Protein AF-A0A438DHD3-F1 (afdb_monomer)

Organism: Vitis vinifera (NCBI:txid29760)

Secondary structure (DSSP, 8-state):
--HHHHHHHHHHT-S--S------TT---STTTTSSPPP-BTTB-HHHHHHHHHHH--S------HHHHHHHHHHHHHHHHHHHHHHHHHHHTT-

Sequence (95 aa):
MKAEELEKEYSSTKQSNIGSTVPGKGELLCEHKGSGKPPFAHGLCEICYGEFIKLSGGLEGGSEPPAFQRAERDRMAKAAAEENADSNQIQVTIR

Solvent-accessible surface area (backbone atoms only — not comparable to full-atom values): 5915 Å² total; per-residue (Å²): 134,63,68,67,56,50,54,52,51,60,63,65,56,74,57,79,82,67,74,90,68,80,63,63,95,68,53,34,72,44,94,62,44,89,67,80,61,64,48,64,53,98,36,16,35,63,68,61,38,54,49,45,35,74,75,64,66,51,83,82,76,74,78,82,45,74,66,54,56,51,53,50,51,52,51,54,53,50,54,52,51,50,55,51,51,54,56,51,56,57,61,65,72,77,112

pLDDT: mean 76.03, std 17.72, range [45.5, 96.44]

Structure (mmCIF, N/CA/C/O backbone):
data_AF-A0A438DHD3-F1
#
_entry.id   AF-A0A438DHD3-F1
#
loop_
_atom_site.group_PDB
_atom_site.id
_atom_site.type_symbol
_atom_site.label_atom_id
_atom_site.label_alt_id
_atom_site.label_comp_id
_atom_site.label_asym_id
_atom_site.label_entity_id
_atom_site.label_seq_id
_atom_site.pdbx_PDB_ins_code
_atom_site.Cartn_x
_atom_site.Cartn_y
_atom_site.Cartn_z
_atom_site.occupancy
_atom_site.B_iso_or_equiv
_atom_site.auth_seq_id
_atom_site.auth_comp_id
_atom_site.auth_asym_id
_atom_site.auth_atom_id
_atom_site.pdbx_PDB_model_num
ATOM 1 N N . MET A 1 1 ? 26.957 7.466 -14.592 1.00 50.53 1 MET A N 1
ATOM 2 C CA . MET A 1 1 ? 26.585 7.331 -13.166 1.00 50.53 1 MET A CA 1
ATOM 3 C C . MET A 1 1 ? 25.232 7.995 -12.862 1.00 50.53 1 MET A C 1
ATOM 5 O O . MET A 1 1 ? 25.134 8.739 -11.909 1.00 50.53 1 MET A O 1
ATOM 9 N N . LYS A 1 2 ? 24.182 7.739 -13.664 1.00 56.88 2 LYS A N 1
ATOM 10 C CA . LYS A 1 2 ? 22.803 8.209 -13.383 1.00 56.88 2 LYS A CA 1
ATOM 11 C C . LYS A 1 2 ? 21.855 7.080 -12.964 1.00 56.88 2 LYS A C 1
ATOM 13 O O . LYS A 1 2 ? 20.888 7.327 -12.261 1.00 56.88 2 LYS A O 1
ATOM 18 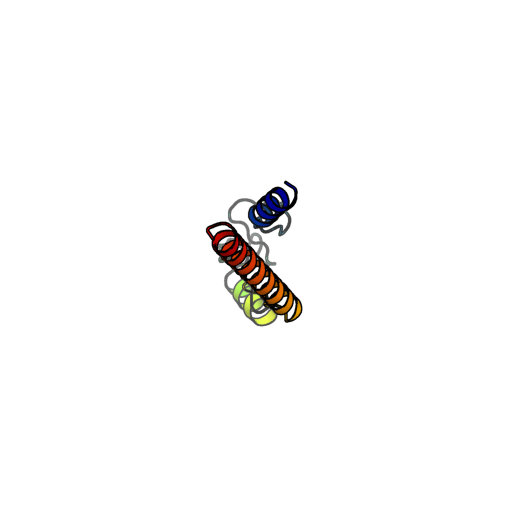N N . ALA A 1 3 ? 22.139 5.848 -13.396 1.00 58.59 3 ALA A N 1
ATOM 19 C CA . ALA A 1 3 ? 21.336 4.674 -13.055 1.00 58.59 3 ALA A CA 1
ATOM 20 C C . ALA A 1 3 ? 21.446 4.318 -11.563 1.00 58.59 3 ALA A C 1
ATOM 22 O O . ALA A 1 3 ? 20.446 4.046 -10.915 1.00 58.59 3 ALA A O 1
ATOM 23 N N . GLU A 1 4 ? 22.647 4.424 -10.996 1.00 61.72 4 GLU A N 1
ATOM 24 C CA . GLU A 1 4 ? 22.906 4.042 -9.604 1.00 61.72 4 GLU A CA 1
ATOM 25 C C . GLU A 1 4 ? 22.373 5.053 -8.571 1.00 61.72 4 GLU A C 1
ATOM 27 O O . GLU A 1 4 ? 22.054 4.691 -7.440 1.00 61.72 4 GLU A O 1
ATOM 32 N N . GLU A 1 5 ? 22.203 6.320 -8.964 1.00 57.84 5 GLU A N 1
ATOM 33 C CA . GLU A 1 5 ? 21.483 7.311 -8.151 1.00 57.84 5 GLU A CA 1
ATOM 34 C C . GLU A 1 5 ? 19.972 7.032 -8.141 1.00 57.84 5 GLU A C 1
ATOM 36 O O . GLU A 1 5 ? 19.351 7.106 -7.082 1.00 57.84 5 GLU A O 1
ATOM 41 N N . LEU A 1 6 ? 19.403 6.617 -9.282 1.00 57.72 6 LEU A N 1
ATOM 42 C CA . LEU A 1 6 ? 17.979 6.289 -9.418 1.00 57.72 6 LEU A CA 1
ATOM 43 C C . LEU A 1 6 ? 17.589 5.037 -8.611 1.00 57.72 6 LEU A C 1
ATOM 45 O O . LEU A 1 6 ? 16.519 4.994 -8.010 1.00 57.72 6 LEU A O 1
ATOM 49 N N . GLU A 1 7 ? 18.461 4.028 -8.545 1.00 63.94 7 GLU A N 1
ATOM 50 C CA . GLU A 1 7 ? 18.227 2.811 -7.750 1.00 63.94 7 GLU A CA 1
ATOM 51 C C . GLU A 1 7 ? 18.303 3.068 -6.234 1.00 63.94 7 GLU A C 1
ATOM 53 O O . GLU A 1 7 ? 17.516 2.506 -5.461 1.00 63.94 7 GLU A O 1
ATOM 58 N N . LYS A 1 8 ? 19.189 3.975 -5.792 1.00 58.12 8 LYS A N 1
ATOM 59 C CA . LYS A 1 8 ? 19.211 4.462 -4.402 1.00 58.12 8 LYS A CA 1
ATOM 60 C C . LYS A 1 8 ? 17.975 5.293 -4.071 1.00 58.12 8 LYS A C 1
ATOM 62 O O . LYS A 1 8 ? 17.420 5.124 -2.988 1.00 58.12 8 LYS A O 1
ATOM 67 N N . GLU A 1 9 ? 17.512 6.133 -4.993 1.00 56.38 9 GLU A N 1
ATOM 68 C CA . GLU A 1 9 ? 16.291 6.927 -4.824 1.00 56.38 9 GLU A CA 1
ATOM 69 C C . GLU A 1 9 ? 15.041 6.033 -4.738 1.00 56.38 9 GLU A C 1
ATOM 71 O O . GLU A 1 9 ? 14.220 6.217 -3.837 1.00 56.38 9 GLU A O 1
ATOM 76 N N . TYR A 1 10 ? 14.952 4.990 -5.574 1.00 58.53 10 TYR A N 1
ATOM 77 C CA . TYR A 1 10 ? 13.871 3.992 -5.555 1.00 58.53 10 TYR A CA 1
ATOM 78 C C . TYR A 1 10 ? 13.877 3.128 -4.282 1.00 58.53 10 TYR A C 1
ATOM 80 O O . TYR A 1 10 ? 12.830 2.801 -3.723 1.00 58.53 10 TYR A O 1
ATOM 88 N N . SER A 1 11 ? 15.063 2.800 -3.764 1.00 53.94 11 SER A N 1
ATOM 89 C CA . SER A 1 11 ? 15.213 2.072 -2.496 1.00 53.94 11 SER A CA 1
ATOM 90 C C . SER A 1 11 ? 14.891 2.949 -1.280 1.00 53.94 11 SER A C 1
ATOM 92 O O . SER A 1 11 ? 14.361 2.459 -0.281 1.00 53.94 11 SER A O 1
ATOM 94 N N . SER A 1 12 ? 15.166 4.253 -1.369 1.00 45.84 12 SER A N 1
ATOM 95 C CA . SER A 1 12 ? 14.927 5.223 -0.297 1.00 45.84 12 SER A CA 1
ATOM 96 C C . SER A 1 12 ? 13.478 5.734 -0.249 1.00 45.84 12 SER A C 1
ATOM 98 O O . SER A 1 12 ? 13.047 6.231 0.791 1.00 45.84 12 SER A O 1
ATOM 100 N N . THR A 1 13 ? 12.697 5.561 -1.324 1.00 46.34 13 THR A N 1
ATOM 101 C CA . THR A 1 13 ? 11.256 5.888 -1.390 1.00 46.34 13 THR A CA 1
ATOM 102 C C . THR A 1 13 ? 10.326 4.749 -0.959 1.00 46.34 13 THR A C 1
ATOM 104 O O . THR A 1 13 ? 9.110 4.920 -0.971 1.00 46.34 13 THR A O 1
ATOM 107 N N . LYS A 1 14 ? 10.854 3.658 -0.377 1.00 50.12 14 LYS A N 1
ATOM 108 C CA . LYS A 1 14 ? 10.082 2.765 0.522 1.00 50.12 14 LYS A CA 1
ATOM 109 C C . LYS A 1 14 ? 9.654 3.442 1.837 1.00 50.12 14 LYS A C 1
ATOM 111 O O . LYS A 1 14 ? 9.254 2.781 2.792 1.00 50.12 14 LYS A O 1
ATOM 116 N N . GLN A 1 15 ? 9.721 4.767 1.906 1.00 50.75 15 GLN A N 1
ATOM 117 C CA . GLN A 1 15 ? 8.947 5.534 2.857 1.00 50.75 15 GLN A CA 1
ATOM 118 C C . GLN A 1 15 ? 7.513 5.562 2.346 1.00 50.75 15 GLN A C 1
ATOM 120 O O . GLN A 1 15 ? 7.193 6.250 1.383 1.00 50.75 15 GLN A O 1
ATOM 125 N N . SER A 1 16 ? 6.666 4.785 3.011 1.00 50.66 16 SER A N 1
ATOM 126 C CA . SER A 1 16 ? 5.218 4.932 3.027 1.00 50.66 16 SER A CA 1
ATOM 127 C C . SER A 1 16 ? 4.841 6.416 3.132 1.00 50.66 16 SER A C 1
ATOM 129 O O . SER A 1 16 ? 4.702 6.944 4.234 1.00 50.66 16 SER A O 1
ATOM 131 N N . ASN A 1 17 ? 4.695 7.115 2.005 1.00 49.94 17 ASN A N 1
ATOM 132 C CA . ASN A 1 17 ? 4.162 8.470 1.989 1.00 49.94 17 ASN A CA 1
ATOM 133 C C . ASN A 1 17 ? 2.637 8.371 1.998 1.00 49.94 17 ASN A C 1
ATOM 135 O O . ASN A 1 17 ? 1.942 8.695 1.042 1.00 49.94 17 ASN A O 1
ATOM 139 N N . ILE A 1 18 ? 2.131 7.841 3.106 1.00 53.19 18 ILE A N 1
ATOM 140 C CA . ILE A 1 18 ? 0.824 8.214 3.611 1.00 53.19 18 ILE A CA 1
ATOM 141 C C . ILE A 1 18 ? 1.148 9.420 4.489 1.00 53.19 18 ILE A C 1
ATOM 143 O O . ILE A 1 18 ? 1.855 9.269 5.482 1.00 53.19 18 ILE A O 1
ATOM 147 N N . GLY A 1 19 ? 0.756 10.608 4.024 1.00 45.50 19 GLY A N 1
ATOM 148 C CA . GLY A 1 19 ? 1.131 11.928 4.537 1.00 45.50 19 GLY A CA 1
ATOM 149 C C . GLY A 1 19 ? 1.616 11.972 5.989 1.00 45.50 19 GLY A C 1
ATOM 150 O O . GLY A 1 19 ? 0.866 11.686 6.922 1.00 45.50 19 GLY A O 1
ATOM 151 N N . SER A 1 20 ? 2.871 12.395 6.167 1.00 46.41 20 SER A N 1
ATOM 152 C CA . SER A 1 20 ? 3.478 12.728 7.459 1.00 46.41 20 SER A CA 1
ATOM 153 C C . SER A 1 20 ? 2.796 13.940 8.104 1.00 46.41 20 SER A C 1
ATOM 155 O O . SER A 1 20 ? 3.359 15.024 8.196 1.00 46.41 20 SER A O 1
ATOM 157 N N . THR A 1 21 ? 1.591 13.745 8.620 1.00 49.12 21 THR A N 1
ATOM 158 C CA . THR A 1 21 ? 1.168 14.366 9.872 1.00 49.12 21 THR A CA 1
ATOM 159 C C . THR A 1 21 ? 1.038 13.221 10.850 1.00 49.12 21 THR A C 1
ATOM 161 O O . THR A 1 21 ? -0.021 12.611 10.931 1.00 49.12 21 THR A O 1
ATOM 164 N N . VAL A 1 22 ? 2.143 12.863 11.511 1.00 51.41 22 VAL A N 1
ATOM 165 C CA . VAL A 1 22 ? 2.178 11.808 12.531 1.00 51.41 22 VAL A CA 1
ATOM 166 C C . VAL A 1 22 ? 1.135 12.164 13.598 1.00 51.41 22 VAL A C 1
ATOM 168 O O . VAL A 1 22 ? 1.369 13.103 14.364 1.00 51.41 22 VAL A O 1
ATOM 171 N N . PRO A 1 23 ? -0.016 11.471 13.670 1.00 51.75 23 PRO A N 1
ATOM 172 C CA . PRO A 1 23 ? -0.867 11.541 14.848 1.00 51.75 23 PRO A CA 1
ATOM 173 C C . PRO A 1 23 ? -0.045 10.946 15.987 1.00 51.75 23 PRO A C 1
ATOM 175 O O . PRO A 1 23 ? 0.730 10.010 15.758 1.00 51.75 23 PRO A O 1
ATOM 178 N N . GLY A 1 24 ? -0.149 11.513 17.190 1.00 57.38 24 GLY A N 1
ATOM 179 C CA . GLY A 1 24 ? 0.652 11.091 18.341 1.00 57.38 24 GLY A CA 1
ATOM 180 C C . GLY A 1 24 ? 0.736 9.567 18.426 1.00 57.38 24 GLY A C 1
ATOM 181 O O . GLY A 1 24 ? -0.274 8.892 18.238 1.00 57.38 24 GLY A O 1
ATOM 182 N N . LYS A 1 25 ? 1.951 9.031 18.622 1.00 62.94 25 LYS A N 1
ATOM 183 C CA . LYS A 1 25 ? 2.241 7.587 18.640 1.00 62.94 25 LYS A CA 1
ATOM 184 C C . LYS A 1 25 ? 1.156 6.844 19.435 1.00 62.94 25 LYS A C 1
ATOM 186 O O . LYS A 1 25 ? 1.161 6.906 20.658 1.00 62.94 25 LYS A O 1
ATOM 191 N N . GLY A 1 26 ? 0.229 6.180 18.742 1.00 69.69 26 GLY A N 1
ATOM 192 C CA . GLY A 1 26 ? -0.869 5.439 19.370 1.00 69.69 26 GLY A CA 1
ATOM 193 C C . GLY A 1 26 ? -2.290 5.943 19.087 1.00 69.69 26 GLY A C 1
ATOM 194 O O . GLY A 1 26 ? -3.235 5.292 19.518 1.00 69.69 26 GLY A O 1
ATOM 195 N N . GLU A 1 27 ? -2.479 7.059 18.380 1.00 84.94 27 GLU A N 1
ATOM 196 C CA . GLU A 1 27 ? -3.820 7.563 18.071 1.00 84.94 27 GLU A CA 1
ATOM 197 C C . GLU A 1 27 ? -4.423 6.914 16.811 1.00 84.94 27 GLU A C 1
ATOM 199 O O . GLU A 1 27 ? -3.746 6.698 15.804 1.00 84.94 27 GLU A O 1
ATOM 204 N N . LEU A 1 28 ? -5.721 6.608 16.877 1.00 91.75 28 LEU A N 1
ATOM 205 C CA . LEU A 1 28 ? -6.488 6.055 15.765 1.00 91.75 28 LEU A CA 1
ATOM 206 C C . LEU A 1 28 ? -6.745 7.092 14.658 1.00 91.75 28 LEU A C 1
ATOM 208 O O . LEU A 1 28 ? -7.057 8.251 14.924 1.00 91.75 28 LEU A O 1
ATOM 212 N N . LEU A 1 29 ? -6.680 6.627 13.412 1.00 91.88 29 LEU A N 1
ATOM 213 C CA . LEU A 1 29 ? -6.945 7.360 12.170 1.00 91.88 29 LEU A CA 1
ATOM 214 C C . LEU A 1 29 ? -8.310 7.049 11.545 1.00 91.88 29 LEU A C 1
ATOM 216 O O . LEU A 1 29 ? -8.700 7.675 10.565 1.00 91.88 29 LEU A O 1
ATOM 220 N N . CYS A 1 30 ? -9.036 6.077 12.092 1.00 93.31 30 CYS A N 1
ATOM 221 C CA . CYS A 1 30 ? -10.429 5.836 11.728 1.00 93.31 30 CYS A CA 1
ATOM 222 C C . CYS A 1 30 ? -11.367 6.771 12.505 1.00 93.31 30 CYS A C 1
ATOM 224 O O . CYS A 1 30 ? -10.947 7.473 13.425 1.00 93.31 30 CYS A O 1
ATOM 226 N N . GLU A 1 31 ? -12.662 6.724 12.191 1.00 93.81 31 GLU A N 1
ATOM 227 C CA . GLU A 1 31 ? -13.712 7.464 12.913 1.00 93.81 31 GLU A CA 1
ATOM 228 C C . GLU A 1 31 ? -13.710 7.225 14.435 1.00 93.81 31 GLU A C 1
ATOM 230 O O . GLU A 1 31 ? -14.176 8.059 15.202 1.00 93.81 31 GLU A O 1
ATOM 235 N N . HIS A 1 32 ? -13.110 6.122 14.890 1.00 94.31 32 HIS A N 1
ATOM 236 C CA . HIS A 1 32 ? -12.946 5.784 16.301 1.00 94.31 32 HIS A CA 1
ATOM 237 C C . HIS A 1 32 ? -11.805 6.546 17.004 1.00 94.31 32 HIS A C 1
ATOM 239 O O . HIS A 1 32 ? -11.377 6.151 18.095 1.00 94.31 32 HIS A O 1
ATOM 245 N N . LYS A 1 33 ? -11.285 7.623 16.412 1.00 92.38 33 LYS A N 1
ATOM 246 C CA . LYS A 1 33 ? -10.309 8.519 17.040 1.00 92.38 33 LYS A CA 1
ATOM 247 C C . LYS A 1 33 ? -10.817 9.029 18.395 1.00 92.38 33 LYS A C 1
ATOM 249 O O . LYS A 1 33 ? -11.968 9.425 18.528 1.00 92.38 33 LYS A O 1
ATOM 254 N N . GLY A 1 34 ? -9.968 8.982 19.423 1.00 87.75 34 GLY A N 1
ATOM 255 C CA . GLY A 1 34 ? -10.331 9.410 20.782 1.00 87.75 34 GLY A CA 1
ATOM 256 C C . GLY A 1 34 ? -11.227 8.440 21.568 1.00 87.75 34 GLY A C 1
ATOM 257 O O . GLY A 1 34 ? -11.541 8.713 22.720 1.00 87.75 34 GLY A O 1
ATOM 258 N N . SER A 1 35 ? -11.598 7.282 21.008 1.00 88.81 35 SER A N 1
ATOM 259 C CA . SER A 1 35 ? -12.439 6.286 21.702 1.00 88.81 35 SER A CA 1
ATOM 260 C C . SER A 1 35 ? -11.716 5.475 22.790 1.00 88.81 35 SER A C 1
ATOM 262 O O . SER A 1 35 ? -12.320 4.599 23.404 1.00 88.81 35 SER A O 1
ATOM 264 N N . GLY A 1 36 ? -10.415 5.700 22.997 1.00 86.19 36 GLY A N 1
ATOM 265 C CA . GLY A 1 36 ? -9.575 4.892 23.890 1.00 86.19 36 GLY A CA 1
ATOM 266 C C . GLY A 1 36 ? -9.272 3.481 23.369 1.00 86.19 36 GLY A C 1
ATOM 267 O O . GLY A 1 36 ? -8.543 2.736 24.019 1.00 86.19 36 GLY A O 1
ATOM 268 N N . LYS A 1 37 ? -9.799 3.103 22.195 1.00 88.25 37 LYS A N 1
ATOM 269 C CA . LYS A 1 37 ? -9.462 1.839 21.535 1.00 88.25 37 LYS A CA 1
ATOM 270 C C . LYS A 1 37 ? -8.001 1.868 21.062 1.00 88.25 37 LYS A C 1
ATOM 272 O O . LYS A 1 37 ? -7.573 2.880 20.500 1.00 88.25 37 LYS A O 1
ATOM 277 N N . PRO A 1 38 ? -7.244 0.772 21.239 1.00 88.81 38 PRO A N 1
ATOM 278 C CA . PRO A 1 38 ? -5.876 0.707 20.757 1.00 88.81 38 PRO A CA 1
ATOM 279 C C . PRO A 1 38 ? -5.835 0.633 19.218 1.00 88.81 38 PRO A C 1
ATOM 281 O O . PRO A 1 38 ? -6.741 0.061 18.599 1.00 88.81 38 PRO A O 1
ATOM 284 N N . PRO A 1 39 ? -4.786 1.180 18.584 1.00 91.31 39 PRO A N 1
ATOM 285 C CA . PRO A 1 39 ? -4.504 0.930 17.178 1.00 91.31 39 PRO A CA 1
ATOM 286 C C . PRO A 1 39 ? -4.088 -0.525 16.961 1.00 91.31 39 PRO A C 1
ATOM 288 O O . 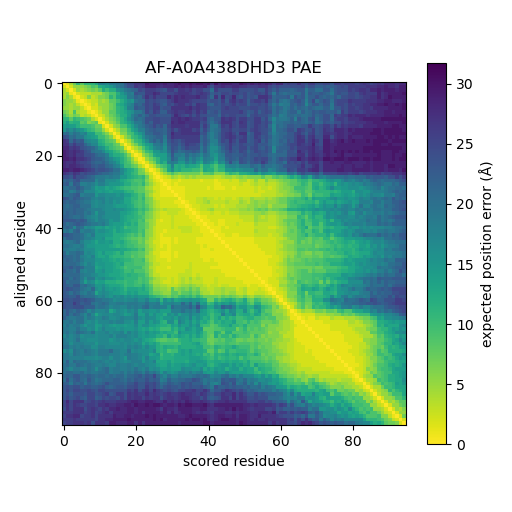PRO A 1 39 ? -3.351 -1.095 17.761 1.00 91.31 39 PRO A O 1
ATOM 291 N N . PHE A 1 40 ? -4.553 -1.104 15.856 1.00 91.19 40 PHE A N 1
ATOM 292 C CA . PHE A 1 40 ? -4.191 -2.446 15.412 1.00 91.19 40 PHE A CA 1
ATOM 293 C C . PHE A 1 40 ? -3.105 -2.384 14.330 1.00 91.19 40 PHE A C 1
ATOM 295 O O . PHE A 1 40 ? -1.951 -2.714 14.587 1.00 91.19 40 PHE A O 1
ATOM 302 N N . ALA A 1 41 ? -3.446 -1.890 13.136 1.00 90.38 41 ALA A N 1
ATOM 303 C CA . ALA A 1 41 ? -2.523 -1.752 12.010 1.00 90.38 41 ALA A CA 1
ATOM 304 C C . ALA A 1 41 ? -2.911 -0.553 11.135 1.00 90.38 41 ALA A C 1
ATOM 306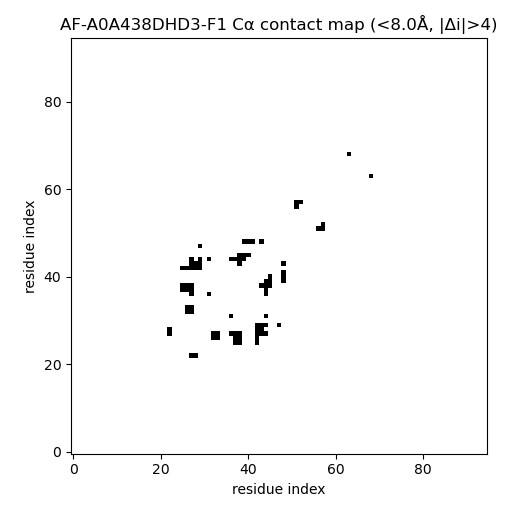 O O . ALA A 1 41 ? -4.081 -0.179 11.064 1.00 90.38 41 ALA A O 1
ATOM 307 N N . HIS A 1 42 ? -1.921 0.082 10.500 1.00 88.81 42 HIS A N 1
ATOM 308 C CA . HIS A 1 42 ? -2.092 1.289 9.667 1.00 88.81 42 HIS A CA 1
ATOM 309 C C . HIS A 1 42 ? -2.854 2.440 10.358 1.00 88.81 42 HIS A C 1
ATOM 311 O O . HIS A 1 42 ? -3.531 3.231 9.709 1.00 88.81 42 HIS A O 1
ATOM 317 N N . GLY A 1 43 ? -2.771 2.525 11.691 1.00 91.19 43 GLY A N 1
ATOM 318 C CA . GLY A 1 43 ? -3.516 3.508 12.485 1.00 91.19 43 GLY A CA 1
ATOM 319 C C . GLY A 1 43 ? -5.018 3.222 12.606 1.00 91.19 43 GLY A C 1
ATOM 320 O O . GLY A 1 43 ? -5.754 4.052 13.126 1.00 91.19 43 GLY A O 1
ATOM 321 N N . LEU A 1 44 ? -5.507 2.067 12.157 1.00 93.31 44 LEU A N 1
ATOM 322 C CA . LEU A 1 44 ? -6.912 1.676 12.260 1.00 93.31 44 LEU A CA 1
ATOM 323 C C . LEU A 1 44 ? -7.145 0.804 13.496 1.00 93.31 44 LEU A C 1
ATOM 325 O O . LEU A 1 44 ? -6.246 0.094 13.950 1.00 93.31 44 LEU A O 1
ATOM 329 N N . CYS A 1 45 ? -8.366 0.836 14.031 1.00 95.44 45 CYS A N 1
ATOM 330 C CA . CYS A 1 45 ? -8.795 -0.172 14.996 1.00 95.44 45 CYS A CA 1
ATOM 331 C C . CYS A 1 45 ? -9.027 -1.501 14.261 1.00 95.44 45 CYS A C 1
ATOM 333 O O . CYS A 1 45 ? -9.158 -1.523 13.038 1.00 95.44 45 CYS A O 1
ATOM 335 N N . GLU A 1 46 ? -9.106 -2.604 14.999 1.00 95.50 46 GLU A N 1
ATOM 336 C CA . GLU A 1 46 ? -9.234 -3.948 14.419 1.00 95.50 46 GLU A CA 1
ATOM 337 C C . GLU A 1 46 ? -10.425 -4.083 13.450 1.00 95.50 46 GLU A C 1
ATOM 339 O O . GLU A 1 46 ? -10.277 -4.625 12.356 1.00 95.50 46 GLU A O 1
ATOM 344 N N . ILE A 1 47 ? -11.582 -3.509 13.803 1.00 95.81 47 ILE A N 1
ATOM 345 C CA . ILE A 1 47 ? -12.796 -3.552 12.971 1.00 95.81 47 ILE A CA 1
ATOM 346 C C . ILE A 1 47 ? -12.577 -2.799 11.652 1.00 95.81 47 ILE A C 1
ATOM 348 O O . ILE A 1 47 ? -12.749 -3.376 10.579 1.00 95.81 47 ILE A O 1
ATOM 352 N N . CYS A 1 48 ? -12.140 -1.537 11.723 1.00 96.00 48 CYS A N 1
ATOM 353 C CA . CYS A 1 48 ? -11.909 -0.720 10.530 1.00 96.00 48 CYS A CA 1
ATOM 354 C C . CYS A 1 48 ? -10.766 -1.271 9.666 1.00 96.00 48 CYS A C 1
ATOM 356 O O . CYS A 1 48 ? -10.815 -1.158 8.445 1.00 96.00 48 CYS A O 1
ATOM 358 N N . TYR A 1 49 ? -9.749 -1.891 10.272 1.00 95.19 49 TYR A N 1
ATOM 359 C CA . TYR A 1 49 ? -8.706 -2.596 9.530 1.00 95.19 49 TYR A CA 1
ATOM 360 C C . TYR A 1 49 ? -9.282 -3.792 8.762 1.00 95.19 49 TYR A C 1
ATOM 362 O O . TYR A 1 49 ? -9.001 -3.954 7.577 1.00 95.19 49 TYR A O 1
ATOM 370 N N . GLY A 1 50 ? -10.130 -4.605 9.397 1.00 95.62 50 GLY A N 1
ATOM 371 C CA . GLY A 1 50 ? -10.783 -5.734 8.735 1.00 95.62 50 GLY A CA 1
ATOM 372 C C . GLY A 1 50 ? 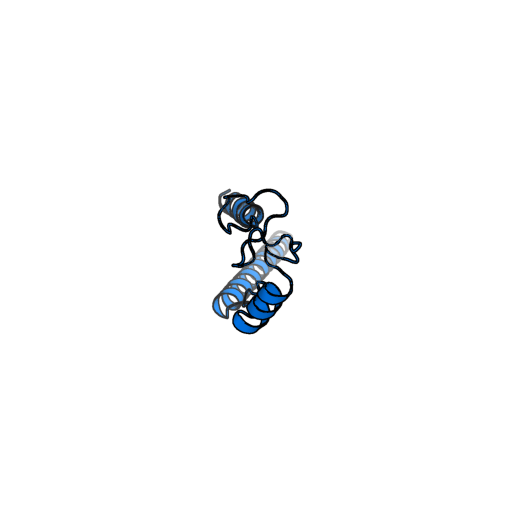-11.649 -5.308 7.545 1.00 95.62 50 GLY A C 1
ATOM 373 O O . GLY A 1 50 ? -11.626 -5.959 6.501 1.00 95.62 50 GLY A O 1
ATOM 374 N N . GLU A 1 51 ? -12.381 -4.202 7.670 1.00 96.44 51 GLU A N 1
ATOM 375 C CA . GLU A 1 51 ? -13.147 -3.615 6.561 1.00 96.44 51 GLU A CA 1
ATOM 376 C C . GLU A 1 51 ? -12.244 -3.069 5.458 1.00 96.44 51 GLU A C 1
ATOM 378 O O . GLU A 1 51 ? -12.497 -3.323 4.281 1.00 96.44 51 GLU A O 1
ATOM 383 N N . PHE A 1 52 ? -11.157 -2.388 5.832 1.00 95.12 52 PHE A N 1
ATOM 384 C CA . PHE A 1 52 ? -10.153 -1.914 4.890 1.00 95.12 52 PHE A CA 1
ATOM 385 C C . PHE A 1 52 ? -9.612 -3.066 4.038 1.00 95.12 52 PHE A C 1
ATOM 387 O O . PHE A 1 52 ? -9.662 -2.968 2.817 1.00 95.12 52 PHE A O 1
ATOM 394 N N . ILE A 1 53 ? -9.181 -4.177 4.647 1.00 93.94 53 ILE A N 1
ATOM 395 C CA . ILE A 1 53 ? -8.687 -5.348 3.906 1.00 93.94 53 ILE A CA 1
ATOM 396 C C . ILE A 1 53 ? -9.772 -5.941 3.001 1.00 93.94 53 ILE A C 1
ATOM 398 O O . ILE A 1 53 ? -9.493 -6.267 1.850 1.00 93.94 53 ILE A O 1
ATOM 402 N N . LYS A 1 54 ? -11.016 -6.059 3.482 1.00 94.75 54 LYS A N 1
ATOM 403 C CA . LYS A 1 54 ? -12.125 -6.607 2.682 1.00 94.75 54 LYS A CA 1
ATOM 404 C C . LYS A 1 54 ? -12.450 -5.759 1.451 1.00 94.75 54 LYS A C 1
ATOM 406 O O . LYS A 1 54 ? -12.816 -6.321 0.424 1.00 94.75 54 LYS A O 1
ATOM 411 N N . LEU A 1 55 ? -12.352 -4.434 1.561 1.00 93.69 55 LEU A N 1
ATOM 412 C CA . LEU A 1 55 ? -12.680 -3.505 0.477 1.00 93.69 55 LEU A CA 1
ATOM 413 C C . LEU A 1 55 ? -11.511 -3.281 -0.487 1.00 93.69 55 LEU A C 1
ATOM 415 O O . LEU A 1 55 ? -11.732 -3.202 -1.692 1.00 93.69 55 LEU A O 1
ATOM 419 N N . SER A 1 56 ? -10.285 -3.154 0.027 1.00 91.25 56 SER A N 1
ATOM 420 C CA . SER A 1 56 ? -9.108 -2.795 -0.777 1.00 91.25 56 SER A CA 1
ATOM 421 C C . SER A 1 56 ? -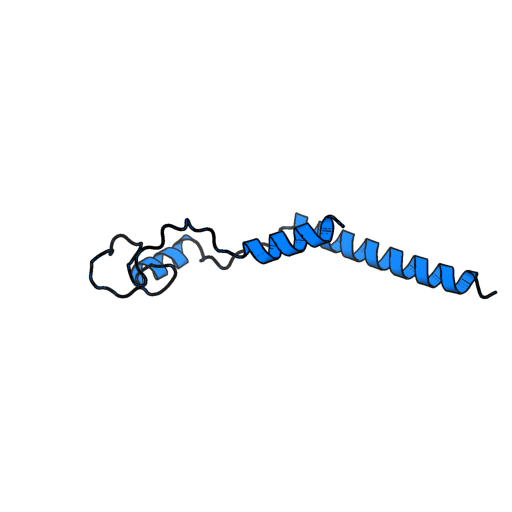8.266 -3.991 -1.216 1.00 91.25 56 SER A C 1
ATOM 423 O O . SER A 1 56 ? -7.489 -3.868 -2.157 1.00 91.25 56 SER A O 1
ATOM 425 N N . GLY A 1 57 ? -8.391 -5.138 -0.542 1.00 89.69 57 GLY A N 1
ATOM 426 C CA . GLY A 1 57 ? -7.438 -6.244 -0.663 1.00 89.69 57 GLY A CA 1
ATOM 427 C C . GLY A 1 57 ? -6.136 -6.021 0.117 1.00 89.69 57 GLY A C 1
ATOM 428 O O . GLY A 1 57 ? -5.241 -6.859 0.058 1.00 89.69 57 GLY A O 1
ATOM 429 N N . GLY A 1 58 ? -6.031 -4.929 0.878 1.00 88.69 58 GLY A N 1
ATOM 430 C CA . GLY A 1 58 ? -4.835 -4.554 1.626 1.00 88.69 58 GLY A CA 1
ATOM 431 C C . GLY A 1 58 ? -3.831 -3.729 0.823 1.00 88.69 58 GLY A C 1
ATOM 432 O O . GLY A 1 58 ? -4.077 -3.318 -0.306 1.00 88.69 58 GLY A O 1
ATOM 433 N N . LEU A 1 59 ? -2.692 -3.441 1.457 1.00 83.25 59 LEU A N 1
ATOM 434 C CA . LEU A 1 59 ? -1.571 -2.722 0.834 1.00 83.25 59 LEU A CA 1
ATOM 435 C C . LEU A 1 59 ? -0.558 -3.671 0.178 1.00 83.25 59 LEU A C 1
ATOM 437 O O . LEU A 1 59 ? 0.398 -3.218 -0.450 1.00 83.25 59 LEU A O 1
ATOM 441 N N . GLU A 1 60 ? -0.756 -4.979 0.337 1.00 75.06 60 GLU A N 1
ATOM 442 C CA . GLU A 1 60 ? 0.086 -6.011 -0.254 1.00 75.06 60 GLU A CA 1
ATOM 443 C C . GLU A 1 60 ? -0.271 -6.128 -1.745 1.00 75.06 60 GLU A C 1
ATOM 445 O O . GLU A 1 60 ? -1.132 -6.907 -2.152 1.00 75.06 60 GLU A O 1
ATOM 450 N N . GLY A 1 61 ? 0.329 -5.269 -2.570 1.00 68.56 61 GLY A N 1
ATOM 451 C CA . GLY A 1 61 ? -0.050 -5.164 -3.972 1.00 68.56 61 GLY A CA 1
ATOM 452 C C . GLY A 1 61 ? 0.952 -4.395 -4.819 1.00 68.56 61 GLY A C 1
ATOM 453 O O . GLY A 1 61 ? 1.031 -3.172 -4.783 1.00 68.56 61 GLY A O 1
ATOM 454 N N . GLY A 1 62 ? 1.657 -5.136 -5.661 1.00 69.06 62 GLY A N 1
ATOM 455 C CA . GLY A 1 62 ? 2.230 -4.666 -6.908 1.00 69.06 62 GLY A CA 1
ATOM 456 C C . GLY A 1 62 ? 1.989 -5.790 -7.895 1.00 69.06 62 GLY A C 1
ATOM 457 O O . GLY A 1 62 ? 2.571 -6.862 -7.753 1.00 69.06 62 GLY A O 1
ATOM 458 N N . SER A 1 63 ? 1.079 -5.608 -8.852 1.00 60.28 63 SER A N 1
ATOM 459 C CA . SER A 1 63 ? 1.067 -6.518 -9.996 1.00 60.28 63 SER A CA 1
ATOM 460 C C . SER A 1 63 ? 2.458 -6.433 -10.613 1.00 60.28 63 SER A C 1
ATOM 462 O O . SER A 1 63 ? 2.987 -5.334 -10.705 1.00 60.28 63 SER A O 1
ATOM 464 N N . GLU A 1 64 ? 3.076 -7.534 -11.019 1.00 71.56 64 GLU A N 1
ATOM 465 C CA . GLU A 1 64 ? 4.140 -7.447 -12.014 1.00 71.56 64 GLU A CA 1
ATOM 466 C C . GLU A 1 64 ? 3.429 -7.127 -13.336 1.00 71.56 64 GLU A C 1
ATOM 468 O O . GLU A 1 64 ? 2.930 -8.055 -13.982 1.00 71.56 64 GLU A O 1
ATOM 473 N N . PRO A 1 65 ? 3.229 -5.849 -13.735 1.00 84.00 65 PRO A N 1
ATOM 474 C CA . PRO A 1 65 ? 2.416 -5.591 -14.906 1.00 84.00 65 PRO A CA 1
ATOM 475 C C . PRO A 1 65 ? 3.091 -6.251 -16.115 1.00 84.00 65 PRO A C 1
ATOM 477 O O . PRO A 1 65 ? 4.326 -6.261 -16.196 1.00 84.00 65 PRO A O 1
ATOM 480 N N . PRO A 1 66 ? 2.325 -6.720 -17.115 1.00 87.06 66 PRO A N 1
ATOM 481 C CA . PRO A 1 66 ? 2.897 -7.335 -18.312 1.00 87.06 66 PRO A CA 1
ATOM 482 C C . PRO A 1 66 ? 3.961 -6.463 -18.997 1.00 87.06 66 PRO A C 1
ATOM 484 O O . PRO A 1 66 ? 4.855 -6.972 -19.665 1.00 87.06 66 PRO A O 1
ATOM 487 N N . ALA A 1 67 ? 3.881 -5.138 -18.833 1.00 91.12 67 ALA A N 1
ATOM 488 C CA . ALA A 1 67 ? 4.904 -4.209 -19.298 1.00 91.12 67 ALA A CA 1
ATOM 489 C C . ALA A 1 67 ? 6.246 -4.358 -18.556 1.00 91.12 67 ALA A C 1
ATOM 491 O O . ALA A 1 67 ? 7.281 -4.414 -19.214 1.00 91.12 67 ALA A O 1
ATOM 492 N N . PHE A 1 68 ? 6.236 -4.464 -17.222 1.00 87.94 68 PHE A N 1
ATOM 493 C CA . PHE A 1 68 ? 7.451 -4.634 -16.419 1.00 87.94 68 PHE A CA 1
ATOM 494 C 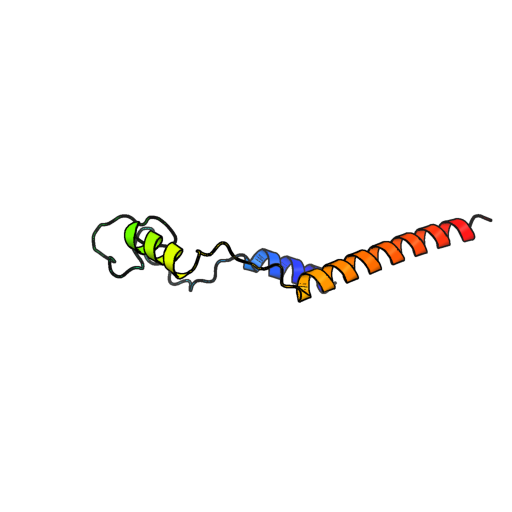C . PHE A 1 68 ? 8.101 -5.990 -16.688 1.00 87.94 68 PHE A C 1
ATOM 496 O O . PHE A 1 68 ? 9.299 -6.054 -16.919 1.00 87.94 68 PHE A O 1
ATOM 503 N N . GLN A 1 69 ? 7.306 -7.058 -16.795 1.00 91.88 69 GLN A N 1
ATOM 504 C CA . GLN A 1 69 ? 7.821 -8.389 -17.133 1.00 91.88 69 GLN A CA 1
ATOM 505 C C . GLN A 1 69 ? 8.500 -8.427 -18.511 1.00 91.88 69 GLN A C 1
ATOM 507 O O . GLN A 1 69 ? 9.530 -9.079 -18.682 1.00 91.88 69 GLN A O 1
ATOM 512 N N . ARG A 1 70 ? 7.938 -7.724 -19.507 1.00 93.94 70 ARG A N 1
ATOM 513 C CA . ARG A 1 70 ? 8.573 -7.582 -20.828 1.00 93.94 70 ARG A CA 1
ATOM 514 C C . ARG A 1 70 ? 9.884 -6.809 -20.736 1.00 93.94 70 ARG A C 1
ATOM 516 O O . ARG A 1 70 ? 10.892 -7.289 -21.239 1.00 93.94 70 ARG A O 1
ATOM 523 N N . ALA A 1 71 ? 9.871 -5.660 -20.064 1.00 93.19 71 ALA A N 1
ATOM 524 C CA . ALA A 1 71 ? 11.069 -4.849 -19.884 1.00 93.19 71 ALA A CA 1
ATOM 525 C C . ALA A 1 71 ? 12.180 -5.626 -19.159 1.00 93.19 71 ALA A C 1
ATOM 527 O O . ALA A 1 71 ? 13.337 -5.561 -19.563 1.00 93.19 71 ALA A O 1
ATOM 528 N N . GLU A 1 72 ? 11.829 -6.407 -18.137 1.00 92.81 72 GLU A N 1
ATOM 529 C CA . GLU A 1 72 ? 12.790 -7.211 -17.388 1.00 92.81 72 GLU A CA 1
ATOM 530 C C . GLU A 1 72 ? 13.388 -8.331 -18.241 1.00 92.81 72 GLU A C 1
ATOM 532 O O . GLU A 1 72 ? 14.601 -8.530 -18.250 1.00 92.81 72 GLU A O 1
ATOM 537 N N . ARG A 1 73 ? 12.563 -9.002 -19.051 1.00 94.38 73 ARG A N 1
ATOM 538 C CA . ARG A 1 73 ? 13.047 -10.004 -20.006 1.00 94.38 73 ARG A CA 1
ATOM 539 C C . ARG A 1 73 ? 14.011 -9.400 -21.027 1.00 94.38 73 ARG A C 1
ATOM 541 O O . ARG A 1 73 ? 15.039 -10.007 -21.314 1.00 94.38 73 ARG A O 1
ATOM 548 N N . ASP A 1 74 ? 13.706 -8.214 -21.547 1.00 95.00 74 ASP A N 1
ATOM 549 C CA . ASP A 1 74 ? 14.574 -7.520 -22.502 1.00 95.00 74 ASP A CA 1
ATOM 550 C C . ASP A 1 74 ? 15.905 -7.108 -21.858 1.00 95.00 74 ASP A C 1
ATOM 552 O O . ASP A 1 74 ? 16.956 -7.233 -22.489 1.00 95.00 74 ASP A O 1
ATOM 556 N N . ARG A 1 75 ? 15.885 -6.653 -20.595 1.00 94.56 75 ARG A N 1
ATOM 557 C CA . ARG A 1 75 ? 17.106 -6.375 -19.817 1.00 94.56 75 ARG A CA 1
ATOM 558 C C . ARG A 1 75 ? 17.961 -7.632 -19.666 1.00 94.56 75 ARG A C 1
ATOM 560 O O . ARG A 1 75 ? 19.149 -7.583 -19.972 1.00 94.56 75 ARG A O 1
ATOM 567 N N . MET A 1 76 ? 17.359 -8.753 -19.260 1.00 94.50 76 MET A N 1
ATOM 568 C CA . MET A 1 76 ? 18.058 -10.035 -19.108 1.00 94.50 76 MET A CA 1
ATOM 569 C C . MET A 1 76 ? 18.643 -10.536 -20.436 1.00 94.50 76 MET A C 1
ATOM 571 O O . MET A 1 76 ? 19.781 -10.998 -20.472 1.00 94.50 76 MET A O 1
ATOM 575 N N . ALA A 1 77 ? 17.902 -10.406 -21.541 1.00 94.06 77 ALA A N 1
ATOM 576 C CA . ALA A 1 77 ? 18.367 -10.822 -22.863 1.00 94.06 77 ALA A CA 1
ATOM 577 C C . ALA A 1 77 ? 19.563 -9.991 -23.356 1.00 94.06 77 ALA A C 1
ATOM 579 O O . ALA A 1 77 ? 20.503 -10.547 -23.922 1.00 94.06 77 ALA A O 1
ATOM 580 N N . LYS A 1 78 ? 19.552 -8.672 -23.126 1.00 92.56 78 LYS A N 1
ATOM 581 C CA . LYS A 1 78 ? 20.675 -7.789 -23.481 1.00 92.56 78 LYS A CA 1
ATOM 582 C C . LYS A 1 78 ? 21.923 -8.092 -22.660 1.00 92.56 78 LYS A C 1
ATOM 584 O O . LYS A 1 78 ? 22.984 -8.256 -23.249 1.00 92.56 78 LYS A O 1
ATOM 589 N N . ALA A 1 79 ? 21.779 -8.248 -21.344 1.00 91.69 79 ALA A N 1
ATOM 590 C CA . ALA A 1 79 ? 22.895 -8.601 -20.467 1.00 91.69 79 ALA A CA 1
ATOM 591 C C . ALA A 1 79 ? 23.546 -9.933 -20.882 1.00 91.69 79 ALA A C 1
ATOM 593 O O . ALA A 1 79 ? 24.764 -10.018 -20.999 1.00 91.69 79 ALA A O 1
ATOM 594 N N . ALA A 1 80 ? 22.734 -10.950 -21.199 1.00 88.56 80 ALA A N 1
ATOM 595 C CA . ALA A 1 80 ? 23.244 -12.224 -21.698 1.00 88.56 80 ALA A CA 1
ATOM 596 C C . ALA A 1 80 ? 23.958 -12.075 -23.054 1.00 88.56 80 ALA A C 1
ATOM 598 O O . ALA A 1 80 ? 24.983 -12.711 -23.287 1.00 88.56 80 ALA A O 1
ATOM 599 N N . ALA A 1 81 ? 23.443 -11.249 -23.969 1.00 86.56 81 ALA A N 1
ATOM 600 C CA . ALA A 1 81 ? 24.092 -11.013 -25.258 1.00 86.56 81 ALA A CA 1
ATOM 601 C C . ALA A 1 81 ? 25.448 -10.296 -25.112 1.00 86.56 81 ALA A C 1
ATOM 603 O O . ALA A 1 81 ? 26.392 -10.648 -25.818 1.00 86.56 81 ALA A O 1
ATOM 604 N N . GLU A 1 82 ? 25.555 -9.338 -24.189 1.00 82.31 82 GLU A N 1
ATOM 605 C CA . GLU A 1 82 ? 26.803 -8.633 -23.861 1.00 82.31 82 GLU A CA 1
ATOM 606 C C . GLU A 1 82 ? 27.849 -9.589 -23.257 1.00 82.31 82 GLU A C 1
ATOM 608 O O . GLU A 1 82 ? 28.974 -9.645 -23.747 1.00 82.31 82 GLU A O 1
ATOM 613 N N . GLU A 1 83 ? 27.465 -10.449 -22.305 1.00 77.75 83 GLU A N 1
ATOM 614 C CA . GLU A 1 83 ? 28.363 -11.468 -21.727 1.00 77.75 83 GLU A CA 1
ATOM 615 C C . GLU A 1 83 ? 28.895 -12.459 -22.784 1.00 77.75 83 GLU A C 1
ATOM 617 O O . GLU A 1 83 ? 30.071 -12.848 -22.779 1.00 77.75 83 GLU A O 1
ATOM 622 N N . ASN A 1 84 ? 28.040 -12.856 -23.732 1.00 73.81 84 ASN A N 1
ATOM 623 C CA . ASN A 1 84 ? 28.431 -13.738 -24.833 1.00 73.81 84 ASN A CA 1
ATOM 624 C C . ASN A 1 84 ? 29.353 -13.035 -25.844 1.00 73.81 84 ASN A C 1
ATOM 626 O O . ASN A 1 84 ? 30.253 -13.674 -26.395 1.00 73.81 84 ASN A O 1
ATOM 630 N N . ALA A 1 85 ? 29.155 -11.738 -26.094 1.00 71.00 85 ALA A N 1
ATOM 631 C CA . ALA A 1 85 ? 30.017 -10.950 -26.971 1.00 71.00 85 ALA A CA 1
ATOM 632 C C . ALA A 1 85 ? 31.423 -10.774 -26.375 1.00 71.00 85 ALA A C 1
ATOM 634 O O . ALA A 1 85 ? 32.411 -10.974 -27.086 1.00 71.00 85 ALA A O 1
ATOM 635 N N . ASP A 1 86 ? 31.516 -10.508 -25.072 1.00 63.88 86 ASP A N 1
ATOM 636 C CA . ASP A 1 86 ? 32.788 -10.391 -24.354 1.00 63.88 86 ASP A CA 1
ATOM 637 C C . ASP A 1 86 ? 33.535 -11.734 -24.313 1.00 63.88 86 ASP A C 1
ATOM 639 O O . ASP A 1 86 ? 34.728 -11.809 -24.617 1.00 63.88 86 ASP A O 1
ATOM 643 N N . SER A 1 87 ? 32.821 -12.833 -24.053 1.00 62.09 87 SER A N 1
ATOM 644 C CA . SER A 1 87 ? 33.396 -14.186 -24.069 1.00 62.09 87 SER A CA 1
ATOM 645 C C . SER A 1 87 ? 33.934 -14.588 -25.448 1.00 62.09 87 SER A C 1
ATOM 647 O O . SER A 1 87 ? 34.990 -15.216 -25.552 1.00 62.09 87 SER A O 1
ATOM 649 N N . ASN A 1 88 ? 33.241 -14.207 -26.525 1.00 60.66 88 ASN A N 1
ATOM 650 C CA . ASN A 1 88 ? 33.67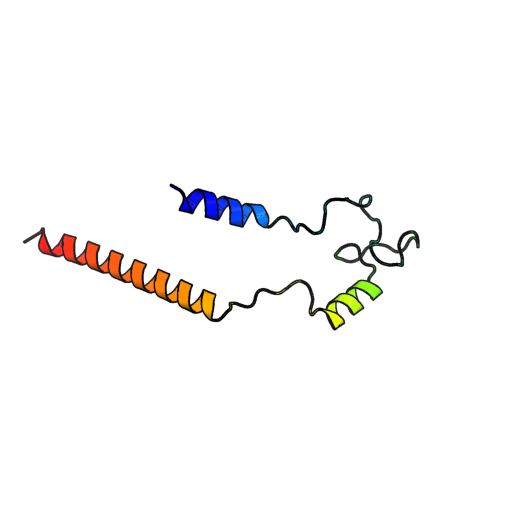1 -14.504 -27.891 1.00 60.66 88 ASN A CA 1
ATOM 651 C C . ASN A 1 88 ? 34.841 -13.601 -28.337 1.00 60.66 88 ASN A C 1
ATOM 653 O O . ASN A 1 88 ? 35.746 -14.055 -29.035 1.00 60.66 88 ASN A O 1
ATOM 657 N N . GLN A 1 89 ? 34.889 -12.345 -27.880 1.00 57.50 89 GLN A N 1
ATOM 658 C CA . GLN A 1 89 ? 36.003 -11.427 -28.147 1.00 57.50 89 GLN A CA 1
ATOM 659 C C . GLN A 1 89 ? 37.316 -11.885 -27.483 1.00 57.50 89 GLN A C 1
ATOM 661 O O . GLN A 1 89 ? 38.388 -11.772 -28.088 1.00 57.50 89 GLN A O 1
ATOM 666 N N . ILE A 1 90 ? 37.244 -12.478 -26.285 1.00 57.84 90 ILE A N 1
ATOM 667 C CA . ILE A 1 90 ? 38.412 -13.056 -25.601 1.00 57.84 90 ILE A CA 1
ATOM 668 C C . ILE A 1 90 ? 38.944 -14.290 -26.353 1.00 57.84 90 ILE A C 1
ATOM 670 O O . ILE A 1 90 ? 40.157 -14.453 -26.471 1.00 57.84 90 ILE A O 1
ATOM 674 N N . GLN A 1 91 ? 38.076 -15.131 -26.931 1.00 56.34 91 GLN A N 1
ATOM 675 C CA . GLN A 1 91 ? 38.512 -16.314 -27.692 1.00 56.34 91 GLN A CA 1
ATOM 676 C C . GLN A 1 91 ? 39.161 -15.981 -29.043 1.00 56.34 91 GLN A C 1
ATOM 678 O O . GLN A 1 91 ? 40.069 -16.690 -29.476 1.00 56.34 91 GLN A O 1
ATOM 683 N N . VAL A 1 92 ? 38.728 -14.909 -29.713 1.00 58.00 92 VAL A N 1
ATOM 684 C CA . VAL A 1 92 ? 39.281 -14.504 -31.020 1.00 58.00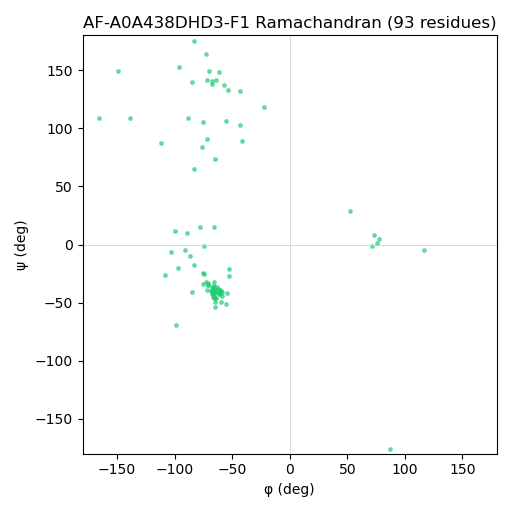 92 VAL A CA 1
ATOM 685 C C . VAL A 1 92 ? 40.669 -13.860 -30.888 1.00 58.00 92 VAL A C 1
ATOM 687 O O . VAL A 1 92 ? 41.466 -13.942 -31.817 1.00 58.00 92 VAL A O 1
ATOM 690 N N . THR A 1 93 ? 40.998 -13.278 -29.733 1.00 55.19 93 THR A N 1
ATOM 691 C CA . THR A 1 93 ? 42.261 -12.541 -29.515 1.00 55.19 93 THR A CA 1
ATOM 692 C C . THR A 1 93 ? 43.436 -13.442 -29.080 1.00 55.19 93 THR A C 1
ATOM 694 O O . THR A 1 93 ? 44.579 -12.997 -29.072 1.00 55.19 93 THR A O 1
ATOM 697 N N . ILE A 1 94 ? 43.189 -14.716 -28.741 1.00 56.72 94 ILE A N 1
ATOM 698 C CA . ILE A 1 94 ? 44.210 -15.674 -28.251 1.00 56.72 94 ILE A CA 1
ATOM 699 C C . ILE A 1 94 ? 44.700 -16.639 -29.367 1.00 56.72 94 ILE A C 1
ATOM 701 O O . ILE A 1 94 ? 45.384 -17.621 -29.088 1.00 56.72 94 ILE A O 1
ATOM 705 N N . ARG A 1 95 ? 44.375 -16.388 -30.644 1.00 47.91 95 ARG A N 1
ATOM 706 C CA . ARG A 1 95 ? 44.790 -17.235 -31.782 1.00 47.91 95 ARG A CA 1
ATOM 707 C C . ARG A 1 95 ? 45.936 -16.661 -32.602 1.00 47.91 95 ARG A C 1
ATOM 709 O O . ARG A 1 95 ? 45.909 -15.444 -32.876 1.00 47.91 95 ARG A O 1
#

Nearest PDB structures (foldseek):
  7bge-assembly1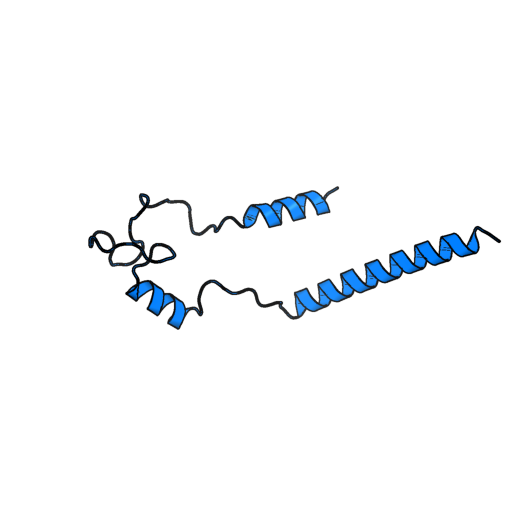_n  TM=4.134E-01  e=1.905E+00  Staphylococcus aureus subsp. aureus NCTC 8325
  7ac7-assembly1_s  TM=4.954E-01  e=8.648E+00  Escherichia coli K-12
  6yef-assembly1_n  TM=4.478E-01  e=9.327E+00  Staphylococcus aureus subsp. aureus NCTC 8325

Radius of gyration: 24.02 Å; Cα contacts (8 Å, |Δi|>4): 42; chains: 1; bounding box: 58×32×56 Å

Foldseek 3Di:
DVVVVVVVVVVVVVPPPPPPPDDPVFAAPPPCGPVPATQDPPSHHPVVVVVCCVVPVDPPDDPCPPVVVVVVVVVVVVVVVVVVVVVVVVVVVVD

Mean predicted aligned error: 14.98 Å